Protein AF-A0A6B0Z8C6-F1 (afdb_monomer_lite)

pLDDT: mean 84.09, std 14.49, range [31.08, 96.94]

Foldseek 3Di:
DDDPPDPPPVVVVVVVVVVVVVVVVVVVVVVVVVVVVVVVCCVVCVVVVVVVVVVVVLVVVVVLLVVLLVLLVLLLPFDCVDVVSVVVNLVSLVVSLVSQVVDPVSCVLCVPLSVLSVCSNPPPPDDDPVSSVVSSVVSVVSSVVVVVVSVVVVVPPDD

Radius of gyration: 31.99 Å; chains: 1; bounding box: 67×84×68 Å

Sequence (159 aa):
MNGENGDLSGENADFFEVILDSLSGLADVFTIVASGIAIYIFLTKRRAITSVFRLLLKYGYQITLSELRSKLDRIADLRVADETQKEQIINIMSEVLGQIRGNPRLRSWFEEELQSVERFVSEKQSHSEPEKR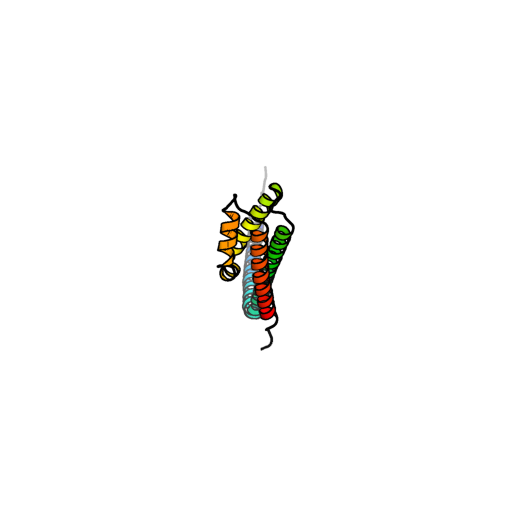TIVAQLREKLRQLEMESIDSSSGEEQ

Secondary structure (DSSP, 8-state):
--------HHHHHHHHHHHHHHHHHHHHHHHHHHHHHHHHHHHHHHHHHHHHHHHHHHHHHHHHHHHHHHHHHHHHHS-TTSHHHHHHHHHHHHHHHHHHHH-HHHHTTSHHHHHHHHHHHH-TT---HHHHHHHHHHHHHHHHHHHHHHHHHHH----

Structure (mmCIF, N/CA/C/O backbone):
data_AF-A0A6B0Z8C6-F1
#
_entry.id   AF-A0A6B0Z8C6-F1
#
loop_
_atom_site.group_PDB
_atom_site.id
_atom_site.type_symbol
_atom_site.label_atom_id
_atom_site.label_alt_id
_atom_site.label_comp_id
_atom_site.label_asym_id
_atom_site.label_entity_id
_atom_site.label_seq_id
_atom_site.pdbx_PDB_ins_code
_atom_site.Cartn_x
_atom_site.Cartn_y
_atom_site.Cartn_z
_atom_site.occupancy
_atom_site.B_iso_or_equiv
_atom_site.auth_seq_id
_atom_site.auth_comp_id
_atom_site.auth_asym_id
_atom_site.auth_atom_id
_atom_site.pdbx_PDB_model_num
ATOM 1 N N . MET A 1 1 ? 46.499 62.178 -39.100 1.00 40.94 1 MET A N 1
ATOM 2 C CA . MET A 1 1 ? 46.034 61.060 -38.251 1.00 40.94 1 MET A CA 1
ATOM 3 C C . MET A 1 1 ? 45.321 60.105 -39.197 1.00 40.94 1 MET A C 1
ATOM 5 O O . MET A 1 1 ? 44.158 60.326 -39.480 1.00 40.94 1 MET A O 1
ATOM 9 N N . ASN A 1 2 ? 46.036 59.337 -40.021 1.00 41.47 2 ASN A N 1
ATOM 10 C CA . ASN A 1 2 ? 46.723 58.073 -39.707 1.00 41.47 2 ASN A CA 1
ATOM 11 C C . ASN A 1 2 ? 45.922 57.180 -38.762 1.00 41.47 2 ASN A C 1
ATOM 13 O O . ASN A 1 2 ? 45.816 57.478 -37.576 1.00 41.47 2 ASN A O 1
ATOM 17 N N . GLY A 1 3 ? 45.397 56.103 -39.336 1.00 43.25 3 GLY A N 1
ATOM 18 C CA . GLY A 1 3 ? 44.669 55.034 -38.677 1.00 43.25 3 GLY A CA 1
ATOM 19 C C . GLY A 1 3 ? 44.226 54.024 -39.729 1.00 43.25 3 GLY A C 1
ATOM 20 O O . GLY A 1 3 ? 43.040 53.930 -40.023 1.00 43.25 3 GLY A O 1
ATOM 21 N N . GLU A 1 4 ? 45.194 53.341 -40.349 1.00 55.38 4 GLU A N 1
ATOM 22 C CA . GLU A 1 4 ? 44.963 52.016 -40.929 1.00 55.38 4 GLU A CA 1
ATOM 23 C C . GLU A 1 4 ? 44.331 51.146 -39.838 1.00 55.38 4 GLU A C 1
ATOM 25 O O . GLU A 1 4 ? 45.007 50.757 -38.890 1.00 55.38 4 GLU A O 1
ATOM 30 N N . ASN A 1 5 ? 43.038 50.864 -39.948 1.00 50.03 5 ASN A N 1
ATOM 31 C CA . ASN A 1 5 ? 42.429 49.756 -39.228 1.00 50.03 5 ASN A CA 1
ATOM 32 C C . ASN A 1 5 ? 42.182 48.679 -40.272 1.00 50.03 5 ASN A C 1
ATOM 34 O O . ASN A 1 5 ? 41.162 48.680 -40.958 1.00 50.03 5 ASN A O 1
ATOM 38 N N . GLY A 1 6 ? 43.212 47.851 -40.446 1.00 51.94 6 GLY A N 1
ATOM 39 C CA . GLY A 1 6 ? 43.201 46.702 -41.330 1.00 51.94 6 GLY A CA 1
ATOM 40 C C . GLY A 1 6 ? 42.016 45.793 -41.031 1.00 51.94 6 GLY A C 1
ATOM 41 O O . GLY A 1 6 ? 41.685 45.516 -39.876 1.00 51.94 6 GLY A O 1
ATOM 42 N N . ASP A 1 7 ? 41.394 45.356 -42.114 1.00 55.38 7 ASP A N 1
ATOM 43 C CA . ASP A 1 7 ? 40.335 44.366 -42.178 1.00 55.38 7 ASP A CA 1
ATOM 44 C C . ASP A 1 7 ? 40.868 42.990 -41.740 1.00 55.38 7 ASP A C 1
ATOM 46 O O . ASP A 1 7 ? 41.227 42.145 -42.549 1.00 55.38 7 ASP A O 1
ATOM 50 N N . LEU A 1 8 ? 41.008 42.800 -40.426 1.00 55.44 8 LEU A N 1
ATOM 51 C CA . LEU A 1 8 ? 41.354 41.518 -39.795 1.00 55.44 8 LEU A CA 1
ATOM 52 C C . LEU A 1 8 ? 40.115 40.832 -39.190 1.00 55.44 8 LEU A C 1
ATOM 54 O O . LEU A 1 8 ? 40.233 39.810 -38.514 1.00 55.44 8 LEU A O 1
ATOM 58 N N . SER A 1 9 ? 38.920 41.402 -39.392 1.00 58.34 9 SER A N 1
ATOM 59 C CA . SER A 1 9 ? 37.669 40.849 -38.862 1.00 58.34 9 SER A CA 1
ATOM 60 C C . SER A 1 9 ? 37.054 39.793 -39.784 1.00 58.34 9 SER A C 1
ATOM 62 O O . SER A 1 9 ? 36.385 38.900 -39.270 1.00 58.34 9 SER A O 1
ATOM 64 N N . GLY A 1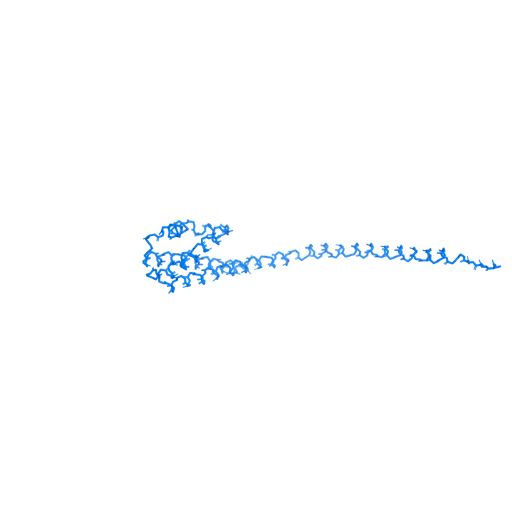 10 ? 37.277 39.871 -41.103 1.00 58.41 10 GLY A N 1
ATOM 65 C CA . GLY A 1 10 ? 36.754 38.901 -42.076 1.00 58.41 10 GLY A CA 1
ATOM 66 C C . GLY A 1 10 ? 37.441 37.533 -42.010 1.00 58.41 10 GLY A C 1
ATOM 67 O O . GLY A 1 10 ? 36.774 36.515 -41.892 1.00 58.41 10 GLY A O 1
ATOM 68 N N . GLU A 1 11 ? 38.777 37.502 -41.964 1.00 61.16 11 GLU A N 1
ATOM 69 C CA . GLU A 1 11 ? 39.554 36.247 -41.987 1.00 61.16 11 GLU A CA 1
ATOM 70 C C . GLU A 1 11 ? 39.317 35.369 -40.743 1.00 61.16 11 GLU A C 1
ATOM 72 O O . GLU A 1 11 ? 39.245 34.143 -40.830 1.00 61.16 11 GLU A O 1
ATOM 77 N N . ASN A 1 12 ? 39.133 35.993 -39.574 1.00 62.56 12 ASN A N 1
ATOM 78 C CA . ASN A 1 12 ? 38.796 35.268 -38.350 1.00 62.56 12 ASN A CA 1
ATOM 79 C C . ASN A 1 12 ? 37.357 34.733 -38.389 1.00 62.56 12 ASN A C 1
ATOM 81 O O . ASN A 1 12 ? 37.125 33.617 -37.932 1.00 62.56 12 ASN A O 1
ATOM 85 N N . ALA A 1 13 ? 36.402 35.498 -38.933 1.00 67.06 13 ALA A N 1
ATOM 86 C CA . ALA A 1 13 ? 35.003 35.081 -39.038 1.00 67.06 13 ALA A CA 1
ATOM 87 C C . ALA A 1 13 ? 34.844 33.851 -39.945 1.00 67.06 13 ALA A C 1
ATOM 89 O O . ALA A 1 13 ? 34.212 32.880 -39.532 1.00 67.06 13 ALA A O 1
ATOM 90 N N . ASP A 1 14 ? 35.516 33.840 -41.097 1.00 72.75 14 ASP A N 1
ATOM 91 C CA . ASP A 1 14 ? 35.510 32.705 -42.026 1.00 72.75 14 ASP A CA 1
ATOM 92 C C . ASP A 1 14 ? 36.132 31.445 -41.390 1.00 72.75 14 ASP A C 1
ATOM 94 O O . ASP A 1 14 ? 35.624 30.333 -41.541 1.00 7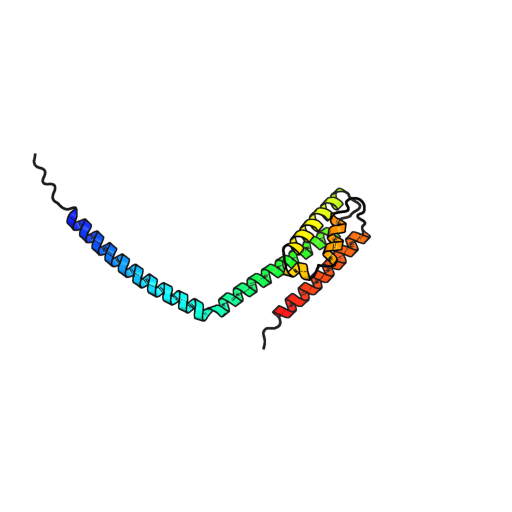2.75 14 ASP A O 1
ATOM 98 N N . PHE A 1 15 ? 37.210 31.598 -40.610 1.00 73.88 15 PHE A N 1
ATOM 99 C CA . PHE A 1 15 ? 37.819 30.487 -39.870 1.00 73.88 15 PHE A CA 1
ATOM 100 C C . PHE A 1 15 ? 36.892 29.927 -38.777 1.00 73.88 15 PHE A C 1
ATOM 102 O O . PHE A 1 15 ? 36.807 28.707 -38.601 1.00 73.88 15 PHE A O 1
ATOM 109 N N . PHE A 1 16 ? 36.171 30.794 -38.056 1.00 75.19 16 PHE A N 1
ATOM 110 C CA . PHE A 1 16 ? 35.169 30.366 -37.079 1.00 75.19 16 PHE A CA 1
ATOM 111 C C . PHE A 1 16 ? 33.992 29.642 -37.746 1.00 75.19 16 PHE A C 1
ATOM 113 O O . PHE A 1 16 ? 33.555 28.623 -37.213 1.00 75.19 16 PHE A O 1
ATOM 120 N N . GLU A 1 17 ? 33.517 30.098 -38.908 1.00 77.31 17 GLU A N 1
ATOM 121 C CA . GLU A 1 17 ? 32.455 29.418 -39.663 1.00 77.31 17 GLU A CA 1
ATOM 122 C C . GLU A 1 17 ? 32.879 28.014 -40.114 1.00 77.31 17 GLU A C 1
ATOM 124 O O . GLU A 1 17 ? 32.163 27.048 -39.859 1.00 77.31 17 GLU A O 1
ATOM 129 N N . VAL A 1 18 ? 34.090 27.853 -40.660 1.00 76.38 18 VAL A N 1
ATOM 130 C CA . VAL A 1 18 ? 34.608 26.536 -41.081 1.00 76.38 18 VAL A CA 1
ATOM 131 C C . VAL A 1 18 ? 34.743 25.560 -39.904 1.00 76.38 18 VAL A C 1
ATOM 133 O O . VAL A 1 18 ? 34.470 24.361 -40.044 1.00 76.38 18 VAL A O 1
ATOM 136 N N . ILE A 1 19 ? 35.150 26.048 -38.726 1.00 79.38 19 ILE A N 1
ATOM 137 C CA . ILE A 1 19 ? 35.202 25.228 -37.507 1.00 79.38 19 ILE A CA 1
ATOM 138 C C . ILE A 1 19 ? 33.796 24.836 -37.056 1.00 79.38 19 ILE A C 1
ATOM 140 O O . ILE A 1 19 ? 33.584 23.672 -36.713 1.00 79.38 19 ILE A O 1
ATOM 144 N N . LEU A 1 20 ? 32.848 25.775 -37.047 1.00 81.56 20 LEU A N 1
ATOM 145 C CA . LEU A 1 20 ? 31.467 25.512 -36.643 1.00 81.56 20 LEU A CA 1
ATOM 146 C C . LEU A 1 20 ? 30.787 24.505 -37.578 1.00 81.56 20 LEU A C 1
ATOM 148 O O . LEU A 1 20 ? 30.127 23.592 -37.085 1.00 81.56 20 LEU A O 1
ATOM 152 N N . ASP A 1 21 ? 31.022 24.600 -38.885 1.00 80.12 21 ASP A N 1
ATOM 153 C CA . ASP A 1 21 ? 30.501 23.662 -39.885 1.00 80.12 21 ASP A CA 1
ATOM 154 C C . ASP A 1 21 ? 31.132 22.267 -39.770 1.00 80.12 21 ASP A C 1
ATOM 156 O O . ASP A 1 21 ? 30.461 21.241 -39.893 1.00 80.12 21 ASP A O 1
ATOM 160 N N . SER A 1 22 ? 32.427 22.198 -39.460 1.00 77.25 22 SER A N 1
ATOM 161 C CA . SER A 1 22 ? 33.096 20.918 -39.198 1.00 77.25 22 SER A CA 1
ATOM 162 C C . SER A 1 22 ? 32.589 20.271 -37.904 1.00 77.25 22 SER A C 1
ATOM 164 O O . SER A 1 22 ? 32.434 19.049 -37.822 1.00 77.25 22 SER A O 1
ATOM 166 N N . LEU A 1 23 ? 32.319 21.087 -36.881 1.00 81.75 23 LEU A N 1
ATOM 167 C CA . LEU A 1 23 ? 31.822 20.636 -35.585 1.00 81.75 23 LEU A CA 1
ATOM 168 C C . LEU A 1 23 ? 30.359 20.184 -35.666 1.00 81.75 23 LEU A C 1
ATOM 170 O O . LEU A 1 23 ? 30.007 19.178 -35.050 1.00 81.75 23 LEU A O 1
ATOM 174 N N . SER A 1 24 ? 29.527 20.882 -36.442 1.00 81.88 24 SER A N 1
ATOM 175 C CA . SER A 1 24 ? 28.132 20.502 -36.684 1.00 81.88 24 SER A CA 1
ATOM 176 C C . SER A 1 24 ? 28.048 19.188 -37.465 1.00 81.88 24 SER A C 1
ATOM 178 O O . SER A 1 24 ? 27.361 18.267 -37.026 1.00 81.88 24 SER A O 1
ATOM 180 N N . GLY A 1 25 ? 28.854 19.025 -38.521 1.00 79.88 25 GLY A N 1
ATOM 181 C CA . GLY A 1 25 ? 28.939 17.769 -39.270 1.00 79.88 25 GLY A CA 1
ATOM 182 C C . GLY A 1 25 ? 29.386 16.580 -38.410 1.00 79.88 25 GLY A C 1
ATOM 183 O O . GLY A 1 25 ? 28.844 15.479 -38.526 1.00 79.88 25 GLY A O 1
ATOM 184 N N . LEU A 1 26 ? 30.334 16.791 -37.490 1.00 85.81 26 LEU A N 1
ATOM 185 C CA . LEU A 1 26 ? 30.727 15.769 -36.515 1.00 85.81 26 LEU A CA 1
ATOM 186 C C . LEU A 1 26 ? 29.604 15.463 -35.520 1.00 85.81 26 LEU A C 1
ATOM 188 O O . LEU A 1 26 ? 29.347 14.289 -35.240 1.00 85.81 26 LEU A O 1
ATOM 192 N N . ALA A 1 27 ? 28.928 16.487 -34.997 1.00 85.94 27 ALA A N 1
ATOM 193 C CA . ALA A 1 27 ? 27.813 16.318 -34.072 1.00 85.94 27 ALA A CA 1
ATOM 194 C C . ALA A 1 27 ? 26.673 15.499 -34.700 1.00 85.94 27 ALA A C 1
ATOM 196 O O . ALA A 1 27 ? 26.128 14.612 -34.038 1.00 85.94 27 ALA A O 1
ATOM 197 N N . ASP A 1 28 ? 26.370 15.711 -35.981 1.00 88.06 28 ASP A N 1
ATOM 198 C CA . ASP A 1 28 ? 25.351 14.948 -36.704 1.00 88.06 28 ASP A CA 1
ATOM 199 C C . ASP A 1 28 ? 25.740 13.471 -36.863 1.00 88.06 28 ASP A C 1
ATOM 201 O O . ASP A 1 28 ? 24.931 12.577 -36.595 1.00 88.06 28 ASP A O 1
ATOM 205 N N . VAL A 1 29 ? 27.002 13.180 -37.199 1.00 89.25 29 VAL A N 1
ATOM 206 C CA . VAL A 1 29 ? 27.509 11.797 -37.279 1.00 89.25 29 VAL A CA 1
ATOM 207 C C . VAL A 1 29 ? 27.434 11.105 -35.918 1.00 89.25 29 VAL A C 1
ATOM 209 O O . VAL A 1 29 ? 26.934 9.981 -35.821 1.00 89.25 29 VAL A O 1
ATOM 212 N N . PHE A 1 30 ? 27.873 11.773 -34.848 1.00 91.44 30 PHE A N 1
ATOM 213 C CA . PHE A 1 30 ? 27.743 11.244 -33.490 1.00 91.44 30 PHE A CA 1
ATOM 214 C C . PHE A 1 30 ? 26.282 11.028 -33.099 1.00 91.44 30 PHE A C 1
ATOM 216 O O . PHE A 1 30 ? 25.969 10.006 -32.490 1.00 91.44 30 PHE A O 1
ATOM 223 N N . THR A 1 31 ? 25.378 11.926 -33.488 1.00 91.19 31 THR A N 1
ATOM 224 C CA . THR A 1 31 ? 23.939 11.791 -33.231 1.00 91.19 31 THR A CA 1
ATOM 225 C C . THR A 1 31 ? 23.362 10.559 -33.922 1.00 91.19 31 THR A C 1
ATOM 227 O O . THR A 1 31 ? 22.617 9.797 -33.299 1.00 91.19 31 THR A O 1
ATOM 230 N N . ILE A 1 32 ? 23.743 10.302 -35.175 1.00 91.69 32 ILE A N 1
ATOM 231 C CA . ILE A 1 32 ? 23.322 9.111 -35.925 1.00 91.69 32 ILE A CA 1
ATOM 232 C C . ILE A 1 32 ? 23.851 7.838 -35.254 1.00 91.69 32 ILE A C 1
ATOM 234 O O . ILE A 1 32 ? 23.089 6.896 -35.026 1.00 91.69 32 ILE A O 1
ATOM 238 N N . VAL A 1 33 ? 25.136 7.811 -34.886 1.00 92.44 33 VAL A N 1
ATOM 239 C CA . VAL A 1 33 ? 25.761 6.655 -34.222 1.00 92.44 33 VAL A CA 1
ATOM 240 C C . VAL A 1 33 ? 25.132 6.403 -32.851 1.00 92.44 33 VAL A C 1
ATOM 242 O O . VAL A 1 33 ? 24.764 5.269 -32.546 1.00 92.44 33 VAL A O 1
ATOM 245 N N . ALA A 1 34 ? 24.946 7.446 -32.042 1.00 92.50 34 ALA A N 1
ATOM 246 C CA . ALA A 1 34 ? 24.308 7.354 -30.733 1.00 92.50 34 ALA A CA 1
ATOM 247 C C . ALA A 1 34 ? 22.860 6.862 -30.847 1.00 92.50 34 ALA A C 1
ATOM 249 O O . ALA A 1 34 ? 22.452 5.975 -30.096 1.00 92.50 34 ALA A O 1
ATOM 250 N N . SER A 1 35 ? 22.105 7.366 -31.826 1.00 91.12 35 SER A N 1
ATOM 251 C CA . SER A 1 35 ? 20.744 6.903 -32.117 1.00 91.12 35 SER A CA 1
ATOM 252 C C . SER A 1 35 ? 20.731 5.429 -32.533 1.00 91.12 35 SER A C 1
ATOM 254 O O . SER A 1 35 ? 19.909 4.655 -32.042 1.00 91.12 35 SER A O 1
ATOM 256 N N . GLY A 1 36 ? 21.683 5.003 -33.368 1.00 93.12 36 GLY A N 1
ATOM 257 C CA . GLY A 1 36 ? 21.858 3.603 -33.758 1.00 93.12 36 GLY A CA 1
ATOM 258 C C . GLY A 1 36 ? 22.167 2.688 -32.570 1.00 93.12 36 GLY A C 1
ATOM 259 O O . GLY A 1 36 ? 21.535 1.642 -32.415 1.00 93.12 36 GLY A O 1
ATOM 260 N N . ILE A 1 37 ? 23.076 3.106 -31.682 1.00 90.81 37 ILE A N 1
ATOM 261 C CA . ILE A 1 37 ? 23.394 2.389 -30.437 1.00 90.81 37 ILE A CA 1
ATOM 262 C C . ILE A 1 37 ? 22.161 2.313 -29.527 1.00 90.81 37 ILE A C 1
ATOM 264 O O . ILE A 1 37 ? 21.870 1.247 -28.984 1.00 90.81 37 ILE A O 1
ATOM 268 N N . ALA A 1 38 ? 21.405 3.402 -29.382 1.00 89.62 38 ALA A N 1
ATOM 269 C CA . ALA A 1 38 ? 20.198 3.435 -28.561 1.00 89.62 38 ALA A CA 1
ATOM 270 C C . ALA A 1 38 ? 19.126 2.464 -29.079 1.00 89.62 38 ALA A C 1
ATOM 272 O O . ALA A 1 38 ? 18.588 1.672 -28.302 1.00 89.62 38 ALA A O 1
ATOM 273 N N . ILE A 1 39 ? 18.865 2.458 -30.391 1.00 90.00 39 ILE A N 1
ATOM 274 C CA . ILE A 1 39 ? 17.937 1.514 -31.032 1.00 90.00 39 ILE A CA 1
ATOM 275 C C . ILE A 1 39 ? 18.424 0.073 -30.837 1.00 90.00 39 IL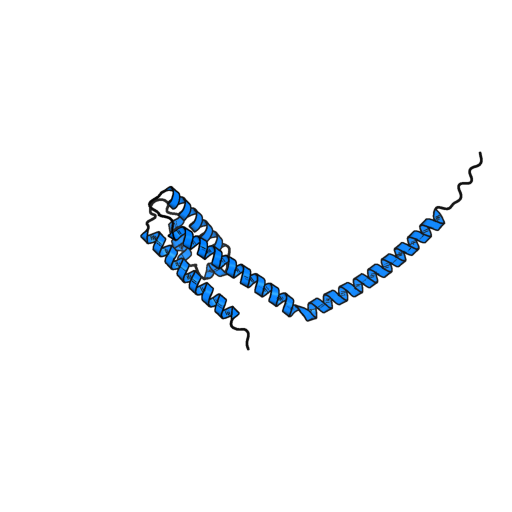E A C 1
ATOM 277 O O . ILE A 1 39 ? 17.638 -0.804 -30.472 1.00 90.00 39 ILE A O 1
ATOM 281 N N . TYR A 1 40 ? 19.723 -0.175 -31.022 1.00 90.56 40 TYR A N 1
ATOM 282 C CA . TYR A 1 40 ? 20.317 -1.494 -30.825 1.00 90.56 40 TYR A CA 1
ATOM 283 C C . TYR A 1 40 ? 20.148 -1.989 -29.382 1.00 90.56 40 TYR A C 1
ATOM 285 O O . TYR A 1 40 ? 19.680 -3.109 -29.161 1.00 90.56 40 TYR A O 1
ATOM 293 N N . ILE A 1 41 ? 20.459 -1.159 -28.383 1.00 88.50 41 ILE A N 1
ATOM 294 C CA . ILE A 1 41 ? 20.264 -1.498 -26.967 1.00 88.50 41 ILE A CA 1
ATOM 295 C C . ILE A 1 41 ? 18.785 -1.737 -26.680 1.00 88.50 41 ILE A C 1
ATOM 297 O O . ILE A 1 41 ? 18.450 -2.736 -26.045 1.00 88.50 41 ILE A O 1
ATOM 301 N N . PHE A 1 42 ? 17.895 -0.877 -27.175 1.00 85.75 42 PHE A N 1
ATOM 302 C CA . PHE A 1 42 ? 16.461 -1.023 -26.967 1.00 85.75 42 PHE A CA 1
ATOM 303 C C . PHE A 1 42 ? 15.954 -2.368 -27.498 1.00 85.75 42 PHE A C 1
ATOM 305 O O . PHE A 1 42 ? 15.312 -3.115 -26.764 1.00 85.75 42 PHE A O 1
ATOM 312 N N . LEU A 1 43 ? 16.310 -2.747 -28.727 1.00 85.19 43 LEU A N 1
ATOM 313 C CA . LEU A 1 43 ? 15.878 -4.017 -29.315 1.00 85.19 43 LEU A CA 1
ATOM 314 C C . LEU A 1 43 ? 16.484 -5.233 -28.602 1.00 85.19 43 LEU A C 1
ATOM 316 O O . LEU A 1 43 ? 15.772 -6.203 -28.328 1.00 85.19 43 LEU A O 1
ATOM 320 N N . THR A 1 44 ? 17.772 -5.175 -28.260 1.00 88.50 44 THR A N 1
ATOM 321 C CA . THR A 1 44 ? 18.513 -6.327 -27.718 1.00 88.50 44 THR A CA 1
ATOM 322 C C . THR A 1 44 ? 18.276 -6.521 -26.218 1.00 88.50 44 THR A C 1
ATOM 324 O O . THR A 1 44 ? 18.245 -7.648 -25.724 1.00 88.50 44 THR A O 1
ATOM 327 N N . LYS A 1 45 ? 18.080 -5.430 -25.467 1.00 87.56 45 LYS A N 1
ATOM 328 C CA . LYS A 1 45 ? 17.922 -5.428 -24.004 1.00 87.56 45 LYS A CA 1
ATOM 329 C C . LYS A 1 45 ? 16.497 -5.128 -23.537 1.00 87.56 45 LYS A C 1
ATOM 331 O O . LYS A 1 45 ? 16.282 -5.101 -22.327 1.00 87.56 45 LYS A O 1
ATOM 336 N N . ARG A 1 46 ? 15.503 -5.013 -24.435 1.00 84.75 46 ARG A N 1
ATOM 337 C CA . ARG A 1 46 ? 14.078 -4.833 -24.064 1.00 84.75 46 ARG A CA 1
ATOM 338 C C . ARG A 1 46 ? 13.622 -5.770 -22.948 1.00 84.75 46 ARG A C 1
ATOM 340 O O . ARG A 1 46 ? 12.958 -5.334 -22.021 1.00 84.75 46 ARG A O 1
ATOM 347 N N . ARG A 1 47 ? 14.029 -7.045 -22.997 1.00 85.56 47 ARG A N 1
ATOM 348 C CA . ARG A 1 47 ? 13.660 -8.053 -21.989 1.00 85.56 47 ARG A CA 1
ATOM 349 C C . ARG A 1 47 ? 14.224 -7.715 -20.609 1.00 85.56 47 ARG A C 1
ATOM 351 O O . ARG A 1 47 ? 13.499 -7.813 -19.628 1.00 85.56 47 ARG A O 1
ATOM 358 N N . ALA A 1 48 ? 15.482 -7.279 -20.546 1.00 85.75 48 ALA A N 1
ATOM 359 C CA . ALA A 1 48 ? 16.123 -6.870 -19.300 1.00 85.75 48 ALA A CA 1
ATOM 360 C C . ALA A 1 48 ? 15.463 -5.607 -18.729 1.00 85.75 48 ALA A C 1
ATOM 362 O O . ALA A 1 48 ? 15.142 -5.567 -17.547 1.00 85.75 48 ALA A O 1
ATOM 363 N N . ILE A 1 49 ? 15.174 -4.618 -19.579 1.00 83.94 49 ILE A N 1
ATOM 364 C CA . ILE A 1 49 ? 14.480 -3.387 -19.177 1.00 83.94 49 ILE A CA 1
ATOM 365 C C . ILE A 1 49 ? 13.091 -3.720 -18.616 1.00 83.94 49 ILE A C 1
ATOM 367 O O . ILE A 1 49 ? 12.757 -3.323 -17.502 1.00 83.94 49 ILE A O 1
ATOM 371 N N . THR A 1 50 ? 12.293 -4.508 -19.342 1.00 86.38 50 THR A N 1
ATOM 372 C CA . THR A 1 50 ? 10.969 -4.941 -18.877 1.00 86.38 50 THR A CA 1
ATOM 373 C C . THR A 1 50 ? 11.049 -5.759 -17.585 1.00 86.38 50 THR A C 1
ATOM 375 O O . THR A 1 50 ? 10.198 -5.585 -16.718 1.00 86.38 50 THR A O 1
ATOM 378 N N . SER A 1 51 ? 12.058 -6.618 -17.427 1.00 87.25 51 SER A N 1
ATOM 379 C CA . SER A 1 51 ? 12.279 -7.394 -16.200 1.00 87.25 51 SER A CA 1
ATOM 380 C C . SER A 1 51 ? 12.551 -6.488 -14.995 1.00 87.25 51 SER A C 1
ATOM 382 O O . SER A 1 51 ? 11.879 -6.620 -13.975 1.00 87.25 51 SER A O 1
ATOM 384 N N . VAL A 1 52 ? 13.434 -5.493 -15.133 1.00 86.81 52 VAL A N 1
ATOM 385 C CA . VAL A 1 52 ? 13.707 -4.517 -14.066 1.00 86.81 52 VAL A CA 1
ATOM 386 C C . VAL A 1 52 ? 12.446 -3.739 -13.698 1.00 86.81 52 VAL A C 1
ATOM 388 O O . VAL A 1 52 ? 12.129 -3.627 -12.518 1.00 86.81 52 VAL A O 1
ATOM 391 N N . PHE A 1 53 ? 11.673 -3.257 -14.677 1.00 86.94 53 PHE A N 1
ATOM 392 C CA . PHE A 1 53 ? 10.405 -2.578 -14.388 1.00 86.94 53 PHE A CA 1
ATOM 393 C C . PHE A 1 53 ? 9.405 -3.485 -13.664 1.00 86.94 53 PHE A C 1
ATOM 395 O O . PHE A 1 53 ? 8.770 -3.044 -12.710 1.00 86.94 53 PHE A O 1
ATOM 402 N N . ARG A 1 54 ? 9.278 -4.757 -14.066 1.00 86.94 54 ARG A N 1
ATOM 403 C CA . ARG A 1 54 ? 8.432 -5.730 -13.354 1.00 86.94 54 ARG A CA 1
ATOM 404 C C . ARG A 1 54 ? 8.895 -5.928 -11.916 1.00 86.94 54 ARG A C 1
ATOM 406 O O . ARG A 1 54 ? 8.059 -5.941 -11.018 1.00 86.94 54 ARG A O 1
ATOM 413 N N . LEU A 1 55 ? 10.203 -6.040 -11.696 1.00 86.25 55 LEU A N 1
ATOM 414 C CA . LEU A 1 55 ? 10.787 -6.186 -10.367 1.00 86.25 55 LEU A CA 1
ATOM 415 C C . LEU A 1 55 ? 10.520 -4.949 -9.506 1.00 86.25 55 LEU A C 1
ATOM 417 O O . LEU A 1 55 ? 10.093 -5.092 -8.366 1.00 86.25 55 LEU A O 1
ATOM 421 N N . LEU A 1 56 ? 10.677 -3.744 -10.061 1.00 87.75 56 LEU A N 1
ATOM 422 C CA . LEU A 1 56 ? 10.365 -2.490 -9.370 1.00 87.75 56 LEU A CA 1
ATOM 423 C C . LEU A 1 56 ? 8.882 -2.392 -9.000 1.00 87.75 56 LEU A C 1
ATOM 425 O O . LEU A 1 56 ? 8.559 -2.045 -7.867 1.00 87.75 56 LEU A O 1
ATOM 429 N N . LEU A 1 57 ? 7.979 -2.735 -9.921 1.00 86.75 57 LEU A N 1
ATOM 430 C CA . LEU A 1 57 ? 6.539 -2.746 -9.650 1.00 86.75 57 LEU A CA 1
ATOM 431 C C . LEU A 1 57 ? 6.175 -3.775 -8.575 1.00 86.75 57 LEU A C 1
ATOM 433 O O . LEU A 1 57 ? 5.376 -3.486 -7.686 1.00 86.75 57 LEU A O 1
ATOM 437 N N . LYS A 1 58 ? 6.776 -4.968 -8.631 1.00 86.31 58 LYS A N 1
ATOM 438 C CA . LYS A 1 58 ? 6.573 -6.022 -7.635 1.00 86.31 58 LYS A CA 1
ATOM 439 C C . LYS A 1 58 ? 7.086 -5.604 -6.259 1.00 86.31 58 LYS A C 1
ATOM 441 O O . LYS A 1 58 ? 6.379 -5.768 -5.270 1.00 86.31 58 LYS A O 1
ATOM 446 N N . TYR A 1 59 ? 8.280 -5.030 -6.206 1.00 88.06 59 TYR A N 1
ATOM 447 C CA . TYR A 1 59 ? 8.875 -4.539 -4.973 1.00 88.06 59 TYR A CA 1
ATOM 448 C C . TYR A 1 59 ? 8.068 -3.380 -4.376 1.00 88.06 59 TYR A C 1
ATOM 450 O O . TYR A 1 59 ? 7.774 -3.387 -3.184 1.00 88.06 59 TYR A O 1
ATOM 458 N N . GLY A 1 60 ? 7.619 -2.432 -5.205 1.00 88.44 60 GLY A N 1
ATOM 459 C CA . GLY A 1 60 ? 6.725 -1.357 -4.772 1.00 88.44 60 GLY A CA 1
ATOM 460 C C . GLY A 1 60 ? 5.426 -1.894 -4.170 1.00 88.44 60 GLY A C 1
ATOM 461 O O . GLY A 1 60 ? 5.008 -1.444 -3.107 1.00 88.44 60 GLY A O 1
ATOM 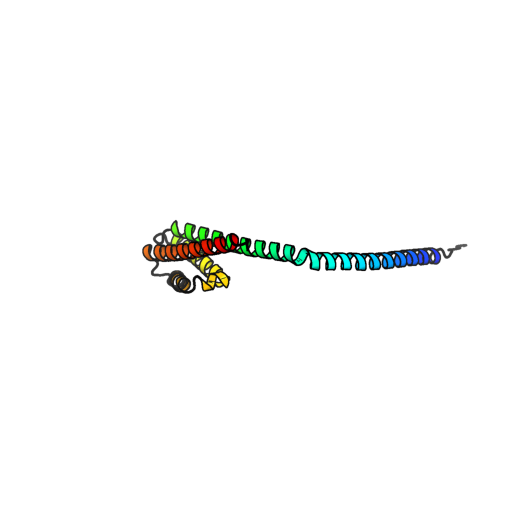462 N N . TYR A 1 61 ? 4.835 -2.920 -4.789 1.00 88.75 61 TYR A N 1
ATOM 463 C CA . TYR A 1 61 ? 3.660 -3.596 -4.239 1.00 88.75 61 TYR A CA 1
ATOM 464 C C . TYR A 1 61 ? 3.945 -4.260 -2.882 1.00 88.75 61 TYR A C 1
ATOM 466 O O . TYR A 1 61 ? 3.160 -4.111 -1.949 1.00 88.75 61 TYR A O 1
ATOM 474 N N . GLN A 1 62 ? 5.088 -4.936 -2.742 1.00 89.31 62 GLN A N 1
ATOM 475 C CA . GLN A 1 62 ? 5.501 -5.556 -1.481 1.00 89.31 62 GLN A CA 1
ATOM 476 C C . GLN A 1 62 ? 5.715 -4.522 -0.365 1.00 89.31 62 GLN A C 1
ATOM 478 O O . GLN A 1 62 ? 5.315 -4.763 0.773 1.00 89.31 62 GLN A O 1
ATOM 483 N N . ILE A 1 63 ? 6.284 -3.355 -0.685 1.00 91.12 63 ILE A N 1
ATOM 484 C CA . ILE A 1 63 ? 6.398 -2.239 0.265 1.00 91.12 63 ILE A CA 1
ATOM 485 C C . ILE A 1 63 ? 5.010 -1.804 0.737 1.00 91.12 63 ILE A C 1
ATOM 487 O O . ILE A 1 63 ? 4.800 -1.676 1.940 1.00 91.12 63 ILE A O 1
ATOM 491 N N . THR A 1 64 ? 4.053 -1.626 -0.179 1.00 92.00 64 THR A N 1
ATOM 492 C CA . THR A 1 64 ? 2.680 -1.249 0.188 1.00 92.00 64 THR A CA 1
ATOM 493 C C . THR A 1 64 ? 2.044 -2.272 1.131 1.00 92.00 64 THR A C 1
ATOM 495 O O . THR A 1 64 ? 1.443 -1.883 2.130 1.00 92.00 64 THR A O 1
ATOM 498 N N . LEU A 1 65 ? 2.199 -3.574 0.866 1.00 92.88 65 LEU A N 1
ATOM 499 C CA . LEU A 1 65 ? 1.686 -4.619 1.762 1.00 92.88 65 LEU A CA 1
ATOM 500 C C . LEU A 1 65 ? 2.339 -4.550 3.151 1.00 92.88 65 LEU A C 1
ATOM 502 O O . LEU A 1 65 ? 1.641 -4.587 4.164 1.00 92.88 65 LEU A O 1
ATOM 506 N N . SER A 1 66 ? 3.661 -4.373 3.205 1.00 93.31 66 SER A N 1
ATOM 507 C CA . SER A 1 66 ? 4.399 -4.233 4.466 1.00 93.31 66 SER A CA 1
ATOM 508 C C . SER A 1 66 ? 3.971 -2.996 5.262 1.00 93.31 66 SER A C 1
ATOM 510 O O . SER A 1 66 ? 3.900 -3.041 6.491 1.00 93.31 66 SER A O 1
ATOM 512 N N . GLU A 1 67 ? 3.694 -1.885 4.585 1.00 95.12 67 GLU A N 1
ATOM 513 C CA . GLU A 1 67 ? 3.221 -0.653 5.215 1.00 95.12 67 GLU A CA 1
ATOM 514 C C . GLU A 1 67 ? 1.815 -0.834 5.803 1.00 95.12 67 GLU A C 1
ATOM 516 O O . GLU A 1 67 ? 1.577 -0.486 6.963 1.00 95.12 67 GLU A O 1
ATOM 521 N N . LEU A 1 68 ? 0.901 -1.445 5.040 1.00 95.81 68 LEU A N 1
ATOM 522 C CA . LEU A 1 68 ? -0.442 -1.782 5.515 1.00 95.81 68 LEU A CA 1
ATOM 523 C C . LEU A 1 68 ? -0.382 -2.688 6.744 1.00 95.81 68 LEU A C 1
ATOM 525 O O . LEU A 1 68 ? -1.066 -2.426 7.733 1.00 95.81 68 LEU A O 1
ATOM 529 N N . ARG A 1 69 ? 0.486 -3.704 6.729 1.00 95.62 69 ARG A N 1
ATOM 530 C CA . ARG A 1 69 ? 0.722 -4.574 7.887 1.00 95.62 69 ARG A CA 1
ATOM 531 C C . ARG A 1 69 ? 1.118 -3.785 9.128 1.00 95.62 69 ARG A C 1
ATOM 533 O O . ARG A 1 69 ? 0.496 -3.938 10.174 1.00 95.62 69 ARG A O 1
ATOM 540 N N . SER A 1 70 ? 2.110 -2.907 8.995 1.00 96.75 70 SER A N 1
ATOM 541 C CA . SER A 1 70 ? 2.602 -2.087 10.103 1.00 96.75 70 SER A CA 1
ATOM 542 C C . SER A 1 70 ? 1.506 -1.185 10.683 1.00 96.75 70 SER A C 1
ATOM 544 O O . SER A 1 70 ? 1.391 -1.051 11.903 1.00 96.75 70 SER A O 1
ATOM 546 N N . LYS A 1 71 ? 0.644 -0.614 9.833 1.00 96.94 71 LYS A N 1
ATOM 547 C CA . LYS A 1 71 ? -0.515 0.180 10.269 1.00 96.94 71 LYS A CA 1
ATOM 548 C C . LYS A 1 71 ? -1.537 -0.652 11.037 1.00 96.94 71 LYS A C 1
ATOM 550 O O . LYS A 1 71 ? -2.011 -0.208 12.081 1.00 96.94 71 LYS A O 1
ATOM 555 N N . LEU A 1 72 ? -1.847 -1.859 10.565 1.00 96.50 72 LEU A N 1
ATOM 556 C CA . LEU A 1 72 ? -2.745 -2.783 11.266 1.00 96.50 72 LEU A CA 1
ATOM 557 C C . LEU A 1 72 ? -2.174 -3.225 12.616 1.00 96.50 72 LEU A C 1
ATOM 559 O O . LEU A 1 72 ? -2.918 -3.321 13.593 1.00 96.50 72 LEU A O 1
ATOM 563 N N . ASP A 1 73 ? -0.862 -3.445 12.687 1.00 95.56 73 ASP A N 1
ATOM 564 C CA . ASP A 1 73 ? -0.166 -3.753 13.936 1.00 95.56 73 ASP A CA 1
ATOM 565 C C . ASP A 1 73 ? -0.268 -2.597 14.927 1.00 95.56 73 ASP A C 1
ATOM 567 O O . ASP A 1 73 ? -0.693 -2.798 16.064 1.00 95.56 73 ASP A O 1
ATOM 571 N N . ARG A 1 74 ? -0.051 -1.368 14.458 1.00 96.50 74 ARG A N 1
ATOM 572 C CA . ARG A 1 74 ? -0.239 -0.169 15.274 1.00 96.50 74 ARG A CA 1
ATOM 573 C C . ARG A 1 74 ? -1.678 -0.010 15.771 1.00 96.50 74 ARG A C 1
ATOM 575 O O . ARG A 1 74 ? -1.877 0.352 16.924 1.00 96.50 74 ARG A O 1
ATOM 582 N N . ILE A 1 75 ? -2.687 -0.291 14.943 1.00 95.75 75 ILE A N 1
ATOM 583 C CA . ILE A 1 75 ? -4.096 -0.239 15.372 1.00 95.75 75 ILE A CA 1
ATOM 584 C C . ILE A 1 75 ? -4.389 -1.285 16.458 1.00 95.75 75 ILE A C 1
ATOM 586 O O . ILE A 1 75 ? -5.171 -1.022 17.374 1.00 95.75 75 ILE A O 1
ATOM 590 N N . ALA A 1 76 ? -3.780 -2.469 16.370 1.00 94.25 76 ALA A N 1
ATOM 591 C CA . ALA A 1 76 ? -3.983 -3.529 17.352 1.00 94.25 76 ALA A CA 1
ATOM 592 C C . ALA A 1 76 ? -3.498 -3.131 18.756 1.00 94.25 76 ALA A C 1
ATOM 594 O O . ALA A 1 76 ? -4.147 -3.501 19.739 1.00 94.25 76 ALA A O 1
ATOM 595 N N . ASP A 1 77 ? -2.415 -2.355 18.831 1.00 95.44 77 ASP A N 1
ATOM 596 C CA . ASP A 1 77 ? -1.807 -1.901 20.087 1.00 95.44 77 ASP A CA 1
ATOM 597 C C . ASP A 1 77 ? -2.586 -0.759 20.764 1.00 95.44 77 ASP A C 1
ATOM 599 O O . ASP A 1 77 ? -2.503 -0.578 21.982 1.00 95.44 77 ASP A O 1
ATOM 603 N N . LEU A 1 78 ? -3.378 -0.005 19.998 1.00 95.19 78 LEU A N 1
ATOM 604 C CA . LEU A 1 78 ? -4.207 1.094 20.498 1.00 95.19 78 LEU A CA 1
ATOM 605 C C . LEU A 1 78 ? -5.492 0.583 21.157 1.00 95.19 78 LEU A C 1
ATOM 607 O O . LEU A 1 78 ? -6.036 -0.451 20.770 1.00 95.19 78 LEU A O 1
ATOM 611 N N . ARG A 1 79 ? -6.029 1.326 22.129 1.00 93.69 79 ARG A N 1
ATOM 612 C CA . ARG A 1 79 ? -7.270 0.990 22.843 1.00 93.69 79 ARG A CA 1
ATOM 613 C C . ARG A 1 79 ? -8.415 1.920 22.470 1.00 93.69 79 ARG A C 1
ATOM 615 O O . ARG A 1 79 ? -8.289 3.131 22.576 1.00 93.69 79 ARG A O 1
ATOM 622 N N . VAL A 1 80 ? -9.575 1.345 22.154 1.00 91.44 80 VAL A N 1
ATOM 623 C CA . VAL A 1 80 ? -10.799 2.111 21.836 1.00 91.44 80 VAL A CA 1
ATOM 624 C C . VAL A 1 80 ? -11.343 2.876 23.050 1.00 91.44 80 VAL A C 1
ATOM 626 O O . VAL A 1 80 ? -12.017 3.886 22.892 1.00 91.44 80 VAL A O 1
ATOM 629 N N . ALA A 1 81 ? -11.047 2.407 24.267 1.00 90.19 81 ALA A N 1
ATOM 630 C CA . ALA A 1 81 ? -11.519 3.025 25.508 1.00 90.19 81 ALA A CA 1
ATOM 631 C C . ALA A 1 81 ? -10.837 4.367 25.845 1.00 90.19 81 ALA A C 1
ATOM 633 O O . ALA A 1 81 ? -11.349 5.108 26.679 1.00 90.19 81 ALA A O 1
ATOM 634 N N . ASP A 1 82 ? -9.682 4.664 25.242 1.00 92.00 82 ASP A N 1
ATOM 635 C CA . ASP A 1 82 ? -8.999 5.951 25.379 1.00 92.00 82 ASP A CA 1
ATOM 636 C C . ASP A 1 82 ? -9.377 6.825 24.180 1.00 92.00 82 ASP A C 1
ATOM 638 O O . ASP A 1 82 ? -9.055 6.479 23.046 1.00 92.00 82 ASP A O 1
ATOM 642 N N . GLU A 1 83 ? -10.054 7.952 24.416 1.00 89.06 83 GLU A N 1
ATOM 643 C CA . GLU A 1 83 ? -10.562 8.818 23.342 1.00 89.06 83 GLU A CA 1
ATOM 644 C C . GLU A 1 83 ? -9.437 9.349 22.432 1.00 89.06 83 GLU A C 1
ATOM 646 O O . GLU A 1 83 ? -9.624 9.461 21.222 1.00 89.06 83 GLU A O 1
ATOM 651 N N . THR A 1 84 ? -8.235 9.576 22.977 1.00 92.25 84 THR A N 1
ATOM 652 C CA . THR A 1 84 ? -7.070 10.018 22.188 1.00 92.25 84 THR A CA 1
ATOM 653 C C . THR A 1 84 ? -6.601 8.908 21.252 1.00 92.25 84 THR A C 1
ATOM 655 O O . THR A 1 84 ? -6.302 9.134 20.079 1.00 92.25 84 THR A O 1
ATOM 658 N N . GLN A 1 85 ? -6.539 7.677 21.760 1.00 94.38 85 GLN A N 1
ATOM 659 C CA . GLN A 1 85 ? -6.136 6.515 20.967 1.00 94.38 85 GLN A CA 1
ATOM 660 C C . GLN A 1 85 ? -7.224 6.106 19.977 1.00 94.38 85 GLN A C 1
ATOM 662 O O . GLN A 1 85 ? -6.913 5.675 18.872 1.00 94.38 85 GLN A O 1
ATOM 667 N N . LYS A 1 86 ? -8.494 6.280 20.332 1.00 92.38 86 LYS A N 1
ATOM 668 C CA . LYS A 1 86 ? -9.640 6.063 19.452 1.00 92.38 86 LYS A CA 1
ATOM 669 C C . LYS A 1 86 ? -9.576 6.966 18.224 1.00 92.38 86 LYS A C 1
ATOM 671 O O . LYS A 1 86 ? -9.738 6.471 17.113 1.00 92.38 86 LYS A O 1
ATOM 676 N N . GLU A 1 87 ? -9.257 8.248 18.391 1.00 92.50 87 GLU A N 1
ATOM 677 C CA . GLU A 1 87 ? -9.031 9.148 17.254 1.00 92.50 87 GLU A CA 1
ATOM 678 C C . GLU A 1 87 ? -7.858 8.676 16.379 1.00 92.50 87 GLU A C 1
ATOM 680 O O . GLU A 1 87 ? -7.966 8.633 15.153 1.00 92.50 87 GLU A O 1
ATOM 685 N N . GLN A 1 88 ? -6.758 8.230 16.995 1.00 94.56 88 GLN A N 1
ATOM 686 C CA . GLN A 1 88 ? -5.628 7.654 16.257 1.00 94.56 88 GLN A CA 1
ATOM 687 C C . GLN A 1 88 ? -6.023 6.398 15.471 1.00 94.56 88 GLN A C 1
ATOM 689 O O . GLN A 1 88 ? -5.617 6.256 14.319 1.00 94.56 88 GLN A O 1
ATOM 694 N N . ILE A 1 89 ? -6.834 5.510 16.054 1.00 94.88 89 ILE A N 1
ATOM 695 C CA . ILE A 1 89 ? -7.355 4.322 15.369 1.00 94.88 89 ILE A CA 1
ATOM 696 C C . ILE A 1 89 ? -8.147 4.742 14.129 1.00 94.88 89 ILE A C 1
ATOM 698 O O . ILE A 1 89 ? -7.894 4.210 13.050 1.00 94.88 89 ILE A O 1
ATOM 702 N N . ILE A 1 90 ? -9.074 5.697 14.265 1.00 94.06 90 ILE A N 1
ATOM 703 C CA . ILE A 1 90 ? -9.902 6.184 13.152 1.00 94.06 90 ILE A CA 1
ATOM 704 C C . ILE A 1 90 ? -9.016 6.763 12.046 1.00 94.06 90 ILE A C 1
ATOM 706 O O . ILE A 1 90 ? -9.201 6.429 10.878 1.00 94.06 90 ILE A O 1
ATOM 710 N N . ASN A 1 91 ? -8.020 7.575 12.403 1.00 95.19 91 ASN A N 1
ATOM 711 C CA . ASN A 1 91 ? -7.110 8.184 11.435 1.00 95.19 91 ASN A CA 1
ATOM 712 C C . ASN A 1 91 ? -6.310 7.130 10.657 1.00 95.19 91 ASN A C 1
ATOM 714 O O . ASN A 1 91 ? -6.275 7.179 9.428 1.00 95.19 91 ASN A O 1
ATOM 718 N N . ILE A 1 92 ? -5.728 6.146 11.351 1.00 96.25 92 ILE A N 1
ATOM 719 C CA . ILE A 1 92 ? -4.961 5.076 10.696 1.00 96.25 92 ILE A CA 1
ATOM 720 C C . ILE A 1 92 ? -5.887 4.200 9.838 1.00 96.25 92 ILE A C 1
ATOM 722 O O . ILE A 1 92 ? -5.537 3.866 8.710 1.00 96.25 92 ILE A O 1
ATOM 726 N N . MET A 1 93 ? -7.086 3.857 10.321 1.00 95.19 93 MET A N 1
ATOM 727 C CA . MET A 1 93 ? -8.074 3.088 9.550 1.00 95.19 93 MET A CA 1
ATOM 728 C C . MET A 1 93 ? -8.535 3.834 8.291 1.00 95.19 93 MET A C 1
ATOM 730 O O . MET A 1 93 ? -8.695 3.222 7.238 1.00 95.19 93 MET A O 1
ATOM 734 N N . SER A 1 94 ? -8.703 5.155 8.371 1.00 95.69 94 SER A N 1
ATOM 735 C CA . SER A 1 94 ? -9.073 6.000 7.232 1.00 95.69 94 SER A CA 1
ATOM 736 C C . SER A 1 94 ? -7.940 6.093 6.201 1.00 95.69 94 SER A C 1
ATOM 738 O O . SER A 1 94 ? -8.175 6.029 4.993 1.00 95.69 94 SER A O 1
ATOM 740 N N . GLU A 1 95 ? -6.689 6.148 6.661 1.00 96.19 95 GLU A N 1
ATOM 741 C CA . GLU A 1 95 ? -5.515 6.073 5.791 1.00 96.19 95 GLU A CA 1
ATOM 742 C C . GLU A 1 95 ? -5.415 4.709 5.089 1.00 96.19 95 GLU A C 1
ATOM 744 O O . GLU A 1 95 ? -5.238 4.656 3.872 1.00 96.19 95 GLU A O 1
ATOM 749 N N . VAL A 1 96 ? -5.592 3.608 5.829 1.00 96.00 96 VAL A N 1
ATOM 750 C CA . VAL A 1 96 ? -5.643 2.241 5.280 1.00 96.00 96 VAL A CA 1
ATOM 751 C C . VAL A 1 96 ? -6.749 2.124 4.227 1.00 96.00 96 VAL A C 1
ATOM 753 O O . VAL A 1 96 ? -6.501 1.635 3.124 1.00 96.00 96 VAL A O 1
ATOM 756 N N . LEU A 1 97 ? -7.947 2.636 4.521 1.00 95.06 97 LEU A N 1
ATOM 757 C CA . LEU A 1 97 ? -9.074 2.683 3.588 1.00 95.06 97 LEU A CA 1
ATOM 758 C C . LEU A 1 97 ? -8.707 3.441 2.302 1.00 95.06 97 LEU A C 1
ATOM 760 O O . LEU A 1 97 ? -8.975 2.956 1.201 1.00 95.06 97 LEU A O 1
ATOM 764 N N . GLY A 1 98 ? -8.060 4.602 2.431 1.00 94.75 98 GLY A N 1
ATOM 765 C CA . GLY A 1 98 ? -7.582 5.401 1.303 1.00 94.75 98 GLY A CA 1
ATOM 766 C C . GLY A 1 98 ? -6.540 4.671 0.452 1.00 94.75 98 GLY A C 1
ATOM 767 O O . GLY A 1 98 ? -6.659 4.643 -0.773 1.00 94.75 98 GLY A O 1
ATOM 768 N N . GLN A 1 99 ? -5.561 4.023 1.086 1.00 94.56 99 GLN A N 1
ATOM 769 C CA . GLN A 1 99 ? -4.514 3.265 0.394 1.00 94.56 99 GLN A CA 1
ATOM 770 C C . GLN A 1 99 ? -5.073 2.064 -0.372 1.00 94.56 99 GLN A C 1
ATOM 772 O O . GLN A 1 99 ? -4.724 1.861 -1.537 1.00 94.56 99 GLN A O 1
ATOM 777 N N . ILE A 1 100 ? -5.980 1.298 0.242 1.00 94.50 100 ILE A N 1
ATOM 778 C CA . ILE A 1 100 ? -6.612 0.149 -0.415 1.00 94.50 100 ILE A CA 1
ATOM 779 C C . ILE A 1 100 ? -7.486 0.618 -1.588 1.00 94.50 100 ILE A C 1
ATOM 781 O O . ILE A 1 100 ? -7.409 0.046 -2.673 1.00 94.50 100 ILE A O 1
ATOM 785 N N . ARG A 1 101 ? -8.277 1.688 -1.420 1.00 93.00 101 ARG A N 1
ATOM 786 C CA . ARG A 1 101 ? -9.123 2.244 -2.496 1.00 93.00 101 ARG A CA 1
ATOM 787 C C . ARG A 1 101 ? -8.315 2.817 -3.656 1.00 93.00 101 ARG A C 1
ATOM 789 O O . ARG A 1 101 ? -8.717 2.656 -4.808 1.00 93.00 101 ARG A O 1
ATOM 796 N N . GLY A 1 102 ? -7.202 3.482 -3.353 1.00 91.69 102 GLY A N 1
ATOM 797 C CA . GLY A 1 102 ? -6.315 4.098 -4.338 1.00 91.69 102 GLY A CA 1
ATOM 798 C C . GLY A 1 102 ? -5.513 3.093 -5.167 1.00 91.69 102 GLY A C 1
ATOM 799 O O . GLY A 1 102 ? -4.991 3.454 -6.218 1.00 91.69 102 GLY A O 1
ATOM 800 N N . ASN A 1 103 ? -5.435 1.832 -4.733 1.00 90.12 103 ASN A N 1
ATOM 801 C CA . ASN A 1 103 ? -4.724 0.775 -5.438 1.00 90.12 103 ASN A CA 1
ATOM 802 C C . ASN A 1 103 ? -5.720 -0.242 -6.031 1.00 90.12 103 ASN A C 1
ATOM 804 O O . ASN A 1 103 ? -6.256 -1.068 -5.291 1.00 90.12 103 ASN A O 1
ATOM 808 N N . PRO A 1 104 ? -5.939 -0.259 -7.363 1.00 88.44 104 PRO A N 1
ATOM 809 C CA . PRO A 1 104 ? -6.892 -1.171 -8.004 1.00 88.44 104 PRO A CA 1
ATOM 810 C C . PRO A 1 104 ? -6.629 -2.647 -7.702 1.00 88.44 104 PRO A C 1
ATOM 812 O O . PRO A 1 104 ? -7.568 -3.430 -7.590 1.00 88.44 104 PRO A O 1
ATOM 815 N N . ARG A 1 105 ? -5.350 -3.008 -7.543 1.00 86.56 105 ARG A N 1
ATOM 816 C CA . ARG A 1 105 ? -4.916 -4.365 -7.215 1.00 86.56 105 ARG A CA 1
ATOM 817 C C . ARG A 1 105 ? -5.297 -4.763 -5.795 1.00 86.56 105 ARG A C 1
ATOM 819 O O . ARG A 1 105 ? -5.616 -5.918 -5.585 1.00 86.56 105 ARG A O 1
ATOM 826 N N . LEU A 1 106 ? -5.265 -3.839 -4.836 1.00 90.38 106 LEU A N 1
ATOM 827 C CA . LEU A 1 106 ? -5.707 -4.116 -3.466 1.00 90.38 106 LEU A CA 1
ATOM 828 C C . LEU A 1 106 ? -7.228 -4.077 -3.368 1.00 90.38 106 LEU A C 1
ATOM 830 O O . LEU A 1 106 ? -7.830 -4.945 -2.749 1.00 90.38 106 LEU A O 1
ATOM 834 N N . ARG A 1 107 ? -7.869 -3.101 -4.013 1.00 91.44 107 ARG A N 1
ATOM 835 C CA . ARG A 1 107 ? -9.318 -2.912 -3.944 1.00 91.44 107 ARG A CA 1
ATOM 836 C C . ARG A 1 107 ? -10.109 -4.187 -4.246 1.00 91.44 107 ARG A C 1
ATOM 838 O O . ARG A 1 107 ? -11.060 -4.465 -3.527 1.00 91.44 107 ARG A O 1
ATOM 845 N N . SER A 1 108 ? -9.713 -4.961 -5.259 1.00 89.25 108 SER A N 1
ATOM 846 C CA . SER A 1 108 ? -10.404 -6.208 -5.623 1.00 89.25 108 SER A CA 1
ATOM 847 C C . SER A 1 108 ? -10.313 -7.303 -4.555 1.00 89.25 108 SER A C 1
ATOM 849 O O . SER A 1 108 ? -11.148 -8.196 -4.528 1.00 89.25 108 SER A O 1
ATOM 851 N N . TRP A 1 109 ? -9.300 -7.258 -3.688 1.00 89.69 109 TRP A N 1
ATOM 852 C CA . TRP A 1 109 ? -9.072 -8.264 -2.647 1.00 89.69 109 TRP A CA 1
ATOM 853 C C . TRP A 1 109 ? -9.787 -7.972 -1.332 1.00 89.69 109 TRP A C 1
ATOM 855 O O . TRP A 1 109 ? -10.021 -8.895 -0.555 1.00 89.69 109 TRP A O 1
ATOM 865 N N . PHE A 1 110 ? -10.114 -6.702 -1.095 1.00 92.75 110 PHE A N 1
ATOM 866 C CA . PHE A 1 110 ? -10.654 -6.204 0.171 1.00 92.75 110 PHE A CA 1
ATOM 867 C C . PHE A 1 110 ? -12.088 -5.669 0.041 1.00 92.75 110 PHE A C 1
ATOM 869 O O . PHE A 1 110 ? -12.565 -4.978 0.935 1.00 92.75 110 PHE A O 1
ATOM 876 N N . GLU A 1 111 ? -12.776 -5.903 -1.080 1.00 87.94 111 GLU A N 1
ATOM 877 C CA . GLU A 1 111 ? -14.065 -5.258 -1.377 1.00 87.94 111 GLU A CA 1
ATOM 878 C C . GLU A 1 111 ? -15.124 -5.477 -0.280 1.00 87.94 111 GLU A C 1
ATOM 880 O O . GLU A 1 111 ? -15.850 -4.543 0.072 1.00 87.94 111 GLU A O 1
ATOM 885 N N . GLU A 1 112 ? -15.153 -6.668 0.319 1.00 87.75 112 GLU A N 1
ATOM 886 C CA . GLU A 1 112 ? -16.052 -7.012 1.425 1.00 87.75 112 GLU A CA 1
ATOM 887 C C . GLU A 1 112 ? -15.627 -6.337 2.740 1.00 87.75 112 GLU A C 1
ATOM 889 O O . GLU A 1 112 ? -16.448 -5.747 3.450 1.00 87.75 112 GLU A O 1
ATOM 894 N N . GLU A 1 113 ? -14.333 -6.359 3.059 1.00 91.12 113 GLU A N 1
ATOM 895 C CA . GLU A 1 113 ? -13.784 -5.797 4.294 1.00 91.12 113 GLU A CA 1
ATOM 896 C C . GLU A 1 113 ? -13.840 -4.266 4.316 1.00 91.12 113 GLU A C 1
ATOM 898 O O . GLU A 1 113 ? -14.043 -3.671 5.378 1.00 91.12 113 GLU A O 1
ATOM 903 N N . LEU A 1 114 ? -13.713 -3.611 3.157 1.00 90.94 114 LEU A N 1
ATOM 904 C CA . LEU A 1 114 ? -13.746 -2.151 3.054 1.00 90.94 114 LEU A CA 1
ATOM 905 C C . LEU A 1 114 ? -15.064 -1.567 3.560 1.00 90.94 114 LEU A C 1
ATOM 907 O O . LEU A 1 114 ? -15.048 -0.481 4.135 1.00 90.94 114 LEU A O 1
ATOM 911 N N . GLN A 1 115 ? -16.185 -2.276 3.408 1.00 90.19 115 GLN A N 1
ATOM 912 C CA . GLN A 1 115 ? -17.472 -1.827 3.949 1.00 90.19 115 GLN A CA 1
ATOM 913 C C . GLN A 1 115 ? -17.490 -1.845 5.482 1.00 90.19 115 GLN A C 1
ATOM 915 O O . GLN A 1 115 ? -18.122 -1.000 6.115 1.00 90.19 115 GLN A O 1
ATOM 920 N N . SER A 1 116 ? -16.819 -2.816 6.103 1.00 89.56 116 SER A N 1
ATOM 921 C CA . SER A 1 116 ? -16.698 -2.900 7.563 1.00 89.56 116 SER A CA 1
ATOM 922 C C . SER A 1 116 ? -15.762 -1.819 8.100 1.00 89.56 116 SER A C 1
ATOM 924 O O . SER A 1 116 ? -16.089 -1.162 9.084 1.00 89.56 116 SER A O 1
ATOM 926 N N . VAL A 1 117 ? -14.647 -1.564 7.409 1.00 91.44 117 VAL A N 1
ATOM 927 C CA . VAL A 1 117 ? -13.731 -0.462 7.742 1.00 91.44 117 VAL A CA 1
ATOM 928 C C . VAL A 1 117 ? -14.420 0.893 7.580 1.00 91.44 117 VAL A C 1
ATOM 930 O O . VAL A 1 117 ? -14.295 1.751 8.445 1.00 91.44 117 VAL A O 1
ATOM 933 N N . GLU A 1 118 ? -15.177 1.099 6.503 1.00 91.50 118 GLU A N 1
ATOM 934 C CA . GLU A 1 118 ? -15.867 2.366 6.246 1.00 91.50 118 GLU A CA 1
ATOM 935 C C . GLU A 1 118 ? -16.953 2.662 7.280 1.00 91.50 118 GLU A C 1
ATOM 937 O O . GLU A 1 118 ? -17.043 3.795 7.756 1.00 91.50 118 GLU A O 1
ATOM 942 N N . ARG A 1 119 ? -17.732 1.648 7.679 1.00 90.12 119 ARG A N 1
ATOM 943 C CA . ARG A 1 119 ? -18.682 1.771 8.793 1.00 90.12 119 ARG A CA 1
ATOM 944 C C . ARG A 1 119 ? -17.962 2.141 10.084 1.00 90.12 119 ARG A C 1
ATOM 946 O O . ARG A 1 119 ? -18.318 3.135 10.714 1.00 90.12 119 ARG A O 1
ATOM 953 N N . PHE A 1 120 ? -16.879 1.431 10.397 1.00 89.81 120 PHE A N 1
ATOM 954 C CA . PHE A 1 120 ? -16.063 1.711 11.573 1.00 89.81 120 PHE A CA 1
ATOM 955 C C . PHE A 1 120 ? -15.445 3.115 11.554 1.00 89.81 120 PHE A C 1
ATOM 957 O O . PHE A 1 120 ? -15.319 3.733 12.595 1.00 89.81 120 PHE A O 1
ATOM 964 N N . VAL A 1 121 ? -15.062 3.667 10.405 1.00 90.50 121 VAL A N 1
ATOM 965 C CA . VAL A 1 121 ? -14.513 5.035 10.330 1.00 90.50 121 VAL A CA 1
ATOM 966 C C . VAL A 1 121 ? -15.620 6.099 10.398 1.00 90.50 121 VAL A C 1
ATOM 968 O O . VAL A 1 121 ? -15.398 7.192 10.921 1.00 90.50 121 VAL A O 1
ATOM 971 N N . SER A 1 122 ? -16.814 5.796 9.883 1.00 87.31 122 SER A N 1
ATOM 972 C CA . SER A 1 122 ? -17.920 6.758 9.768 1.00 87.31 122 SER A CA 1
ATOM 973 C C . SER A 1 122 ? -18.728 6.916 11.062 1.00 87.31 122 SER A C 1
ATOM 975 O O . SER A 1 122 ? -19.207 8.011 11.367 1.00 87.31 122 SER A O 1
ATOM 977 N N . GLU A 1 123 ? -18.877 5.850 11.852 1.00 82.19 123 GLU A N 1
ATOM 978 C CA . GLU A 1 123 ? -19.758 5.815 13.027 1.00 82.19 123 GLU A CA 1
ATOM 979 C C . GLU A 1 123 ? -19.041 6.194 14.335 1.00 82.19 123 GLU A C 1
ATOM 981 O O . GLU A 1 123 ? -18.775 5.357 15.191 1.00 82.19 123 GLU A O 1
ATOM 986 N N . LYS A 1 124 ? -18.785 7.491 14.548 1.00 66.81 124 LYS A N 1
ATOM 987 C CA . LYS A 1 124 ? -18.015 8.019 15.703 1.00 66.81 124 LYS A CA 1
ATOM 988 C C . LYS A 1 124 ? -18.513 7.620 17.110 1.00 66.81 124 LYS A C 1
ATOM 990 O O . LYS A 1 124 ? -17.796 7.832 18.093 1.00 66.81 124 LYS A O 1
ATOM 995 N N . GLN A 1 125 ? -19.741 7.111 17.238 1.00 64.50 125 GLN A N 1
ATOM 996 C CA . GLN A 1 125 ? -20.409 6.886 18.526 1.00 64.50 125 GLN A CA 1
ATOM 997 C C . GLN A 1 125 ? -20.415 5.430 19.023 1.00 64.50 125 GLN A C 1
ATOM 999 O O . GLN A 1 125 ? -20.718 5.229 20.197 1.00 64.50 125 GLN A O 1
ATOM 1004 N N . SER A 1 126 ? -20.043 4.425 18.218 1.00 65.56 126 SER A N 1
ATOM 1005 C CA . SER A 1 126 ? -20.152 3.011 18.631 1.00 65.56 126 SER A CA 1
ATOM 1006 C C . SER A 1 126 ? -18.929 2.151 18.327 1.00 65.56 126 SER A C 1
ATOM 1008 O O . SER A 1 126 ? -19.069 0.984 17.981 1.00 65.56 126 SER A O 1
ATOM 1010 N N . HIS A 1 127 ? -17.717 2.678 18.495 1.00 80.69 127 HIS A N 1
ATOM 1011 C CA . HIS A 1 127 ? -16.530 1.829 18.384 1.00 80.69 127 HIS A CA 1
ATOM 1012 C C . HIS A 1 127 ? -16.408 0.926 19.606 1.00 80.69 127 HIS A C 1
ATOM 1014 O O . HIS A 1 127 ? -16.359 1.396 20.746 1.00 80.69 127 HIS A O 1
ATOM 1020 N N . SER A 1 128 ? -16.298 -0.375 19.362 1.00 88.75 128 SER A N 1
ATOM 1021 C CA . SER A 1 128 ? -16.023 -1.359 20.403 1.00 88.75 128 SER A CA 1
ATOM 1022 C C . SER A 1 128 ? -14.684 -2.062 20.164 1.00 88.75 128 SER A C 1
ATOM 1024 O O . SER A 1 128 ? -14.239 -2.250 19.031 1.00 88.75 128 SER A O 1
ATOM 1026 N N . GLU A 1 129 ? -14.020 -2.476 21.246 1.00 92.56 129 GLU A N 1
ATOM 1027 C CA . GLU A 1 129 ? -12.809 -3.306 21.157 1.00 92.56 129 GLU A CA 1
ATOM 1028 C C . GLU A 1 129 ? -13.025 -4.608 20.363 1.00 92.56 129 GLU A C 1
ATOM 1030 O O . GLU A 1 129 ? -12.174 -4.930 19.530 1.00 92.56 129 GLU A O 1
ATOM 1035 N N . PRO A 1 130 ? -14.132 -5.356 20.562 1.00 91.62 130 PRO A N 1
ATOM 1036 C CA . PRO A 1 130 ? -14.426 -6.538 19.756 1.00 91.62 130 PRO A CA 1
ATOM 1037 C C . PRO A 1 130 ? -14.491 -6.241 18.257 1.00 91.62 130 PRO A C 1
ATOM 1039 O O . PRO A 1 130 ? -13.897 -6.965 17.465 1.00 91.62 130 PRO A O 1
ATOM 1042 N N . GLU A 1 131 ? -15.156 -5.156 17.867 1.00 91.75 131 GLU A N 1
ATOM 1043 C CA . GLU A 1 131 ? -15.296 -4.765 16.465 1.00 91.75 131 GLU A CA 1
ATOM 1044 C C . GLU A 1 131 ? -13.949 -4.394 15.838 1.00 91.75 131 GLU A C 1
ATOM 1046 O O . GLU A 1 131 ? -13.584 -4.951 14.800 1.00 91.75 131 GLU A O 1
ATOM 1051 N N . LYS A 1 132 ? -13.153 -3.551 16.517 1.00 94.12 132 LYS A N 1
ATOM 1052 C CA . LYS A 1 132 ? -11.781 -3.223 16.096 1.00 94.12 132 LYS A CA 1
ATOM 1053 C C . LYS A 1 132 ? -10.966 -4.497 15.857 1.00 94.12 132 LYS A C 1
ATOM 1055 O O . LYS A 1 132 ? -10.306 -4.631 14.829 1.00 94.12 132 LYS A O 1
ATOM 1060 N N . ARG A 1 133 ? -11.002 -5.442 16.803 1.00 94.31 133 ARG A N 1
ATOM 1061 C CA . ARG A 1 133 ? -10.240 -6.700 16.718 1.00 94.31 133 ARG A CA 1
ATOM 1062 C C . ARG A 1 133 ? -10.676 -7.560 15.540 1.00 94.31 133 ARG A C 1
ATOM 1064 O O . ARG A 1 133 ? -9.809 -8.096 14.854 1.00 94.31 133 ARG A O 1
ATOM 1071 N N . THR A 1 134 ? -11.979 -7.670 15.293 1.00 94.50 134 THR A N 1
ATOM 1072 C CA . THR A 1 134 ? -12.514 -8.414 14.147 1.00 94.50 134 THR A CA 1
ATOM 1073 C C . THR A 1 134 ? -12.032 -7.817 12.830 1.00 94.50 134 THR A C 1
ATOM 1075 O O . THR A 1 134 ? -11.493 -8.548 12.002 1.00 94.50 134 THR A O 1
ATOM 1078 N N . ILE A 1 135 ? -12.147 -6.496 12.662 1.00 94.38 135 ILE A N 1
ATOM 1079 C CA . ILE A 1 135 ? -11.715 -5.809 11.436 1.00 94.38 135 ILE A CA 1
ATOM 1080 C C . ILE A 1 135 ? -10.213 -6.003 11.217 1.00 94.38 135 ILE A C 1
ATOM 1082 O O . ILE A 1 135 ? -9.790 -6.424 10.143 1.00 94.38 135 ILE A O 1
ATOM 1086 N N . VAL A 1 136 ? -9.394 -5.761 12.245 1.00 95.81 136 VAL A N 1
ATOM 1087 C CA . VAL A 1 136 ? -7.937 -5.940 12.147 1.00 95.81 136 VAL A CA 1
ATOM 1088 C C . VAL A 1 136 ? -7.577 -7.385 11.796 1.00 95.81 136 VAL A C 1
ATOM 1090 O O . VAL A 1 136 ? -6.684 -7.605 10.980 1.00 95.81 136 VAL A O 1
ATOM 1093 N N . ALA A 1 137 ? -8.256 -8.377 12.378 1.00 95.25 137 ALA A N 1
ATOM 1094 C CA . ALA A 1 137 ? -8.007 -9.785 12.079 1.00 95.25 137 ALA A CA 1
ATOM 1095 C C . ALA A 1 137 ? -8.358 -10.142 10.625 1.00 95.25 137 ALA A C 1
ATOM 1097 O O . ALA A 1 137 ? -7.558 -10.794 9.957 1.00 95.25 137 ALA A O 1
ATOM 1098 N N . GLN A 1 138 ? -9.506 -9.677 10.123 1.00 94.44 138 GLN A N 1
ATOM 1099 C CA . GLN A 1 138 ? -9.919 -9.882 8.730 1.00 94.44 138 GLN A CA 1
ATOM 1100 C C . GLN A 1 138 ? -8.921 -9.256 7.753 1.00 94.44 138 GLN A C 1
ATOM 1102 O O . GLN A 1 138 ? -8.439 -9.928 6.841 1.00 94.44 138 GLN A O 1
ATOM 1107 N N . LEU A 1 139 ? -8.540 -7.996 7.992 1.00 95.19 139 LEU A N 1
ATOM 1108 C CA . LEU A 1 139 ? -7.576 -7.292 7.148 1.00 95.19 139 LEU A CA 1
ATOM 1109 C C . 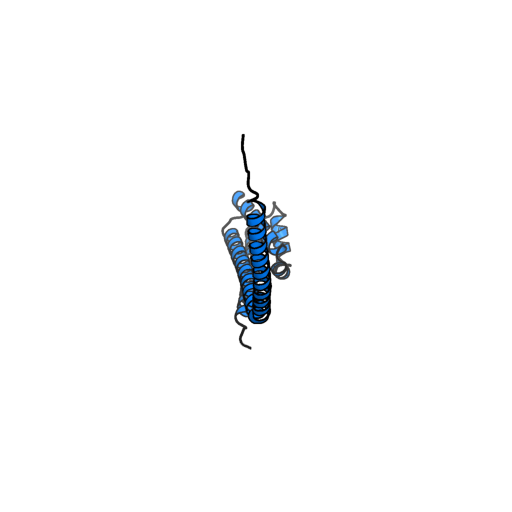LEU A 1 139 ? -6.202 -7.971 7.158 1.00 95.19 139 LEU A C 1
ATOM 1111 O O . LEU A 1 139 ? -5.592 -8.125 6.102 1.00 95.19 139 LEU A O 1
ATOM 1115 N N . ARG A 1 140 ? -5.723 -8.419 8.327 1.00 95.00 140 ARG A N 1
ATOM 1116 C CA . ARG A 1 140 ? -4.457 -9.161 8.441 1.00 95.00 140 ARG A CA 1
ATOM 1117 C C . ARG A 1 140 ? -4.492 -10.476 7.674 1.00 95.00 140 ARG A C 1
ATOM 1119 O O . ARG A 1 140 ? -3.507 -10.812 7.024 1.00 95.00 140 ARG A O 1
ATOM 1126 N N . GLU A 1 141 ? -5.596 -11.214 7.737 1.00 93.69 141 GLU A N 1
ATOM 1127 C CA . GLU A 1 141 ? -5.700 -12.492 7.033 1.00 93.69 141 GLU A CA 1
ATOM 1128 C C . GLU A 1 141 ? -5.739 -12.299 5.515 1.00 93.69 141 GLU A C 1
ATOM 1130 O O . GLU A 1 141 ? -5.015 -12.985 4.795 1.00 93.69 141 GLU A O 1
ATOM 1135 N N . LYS A 1 142 ? -6.491 -11.311 5.019 1.00 92.88 142 LYS A N 1
ATOM 1136 C CA . LYS A 1 142 ? -6.475 -10.946 3.594 1.00 92.88 142 LYS A CA 1
ATOM 1137 C C . LYS A 1 142 ? -5.095 -10.491 3.129 1.00 92.88 142 LYS A C 1
ATOM 1139 O O . LYS A 1 142 ? -4.633 -10.912 2.071 1.00 92.88 142 LYS A O 1
ATOM 1144 N N . LEU A 1 143 ? -4.405 -9.689 3.940 1.00 93.38 143 LEU A N 1
ATOM 1145 C CA . LEU A 1 143 ? -3.034 -9.277 3.652 1.00 93.38 143 LEU A CA 1
ATOM 1146 C C . LEU A 1 143 ? -2.087 -10.487 3.586 1.00 93.38 143 LEU A C 1
ATOM 1148 O O . LEU A 1 143 ? -1.278 -10.577 2.669 1.00 93.38 143 LEU A O 1
ATOM 1152 N N . ARG A 1 144 ? -2.224 -11.451 4.505 1.00 91.06 144 ARG A N 1
ATOM 1153 C CA . ARG A 1 144 ? -1.430 -12.688 4.514 1.00 91.06 144 ARG A CA 1
ATOM 1154 C C . ARG A 1 144 ? -1.663 -13.532 3.259 1.00 91.06 144 ARG A C 1
ATOM 1156 O O . ARG A 1 144 ? -0.705 -14.050 2.693 1.00 91.06 144 ARG A O 1
ATOM 1163 N N . GLN A 1 145 ? -2.913 -13.652 2.812 1.00 91.25 145 GLN A N 1
ATOM 1164 C CA . GLN A 1 145 ? -3.261 -14.362 1.574 1.00 91.25 145 GLN A CA 1
ATOM 1165 C C . GLN A 1 145 ? -2.622 -13.696 0.348 1.00 91.25 145 GLN A C 1
ATOM 1167 O O . GLN A 1 145 ? -2.018 -14.375 -0.480 1.00 91.25 145 GLN A O 1
ATOM 1172 N N . LEU A 1 146 ? -2.675 -12.364 0.282 1.00 89.81 146 LEU A N 1
ATOM 1173 C CA . LEU A 1 146 ? -2.019 -11.574 -0.761 1.00 89.81 146 LEU A CA 1
ATOM 1174 C C . LEU A 1 146 ? -0.493 -11.709 -0.749 1.00 89.81 146 LEU A C 1
ATOM 1176 O O . LEU A 1 146 ? 0.126 -11.818 -1.807 1.00 89.81 146 LEU A O 1
ATOM 1180 N N . GLU A 1 147 ? 0.127 -11.698 0.434 1.00 87.12 147 GLU A N 1
ATOM 1181 C CA . GLU A 1 147 ? 1.566 -11.926 0.579 1.00 87.12 147 GLU A CA 1
ATOM 1182 C C . GLU A 1 147 ? 1.945 -13.311 0.027 1.00 87.12 147 GLU A C 1
ATOM 1184 O O . GLU A 1 147 ? 2.879 -13.402 -0.770 1.00 87.12 147 GLU A O 1
ATOM 1189 N N . MET A 1 148 ? 1.188 -14.365 0.359 1.00 83.81 148 MET A N 1
ATOM 1190 C CA . MET A 1 148 ? 1.421 -15.727 -0.148 1.00 83.81 148 MET A CA 1
ATOM 1191 C C . MET A 1 148 ? 1.308 -15.814 -1.677 1.00 83.81 148 MET A C 1
ATOM 1193 O O . MET A 1 148 ? 2.228 -16.307 -2.326 1.00 83.81 148 MET A O 1
ATOM 1197 N N . GLU A 1 149 ? 0.258 -15.251 -2.278 1.00 81.38 149 GLU A N 1
ATOM 1198 C CA . GLU A 1 149 ? 0.102 -15.228 -3.743 1.00 81.38 149 GLU A CA 1
ATOM 1199 C C . GLU A 1 149 ? 1.222 -14.417 -4.431 1.00 81.38 149 GLU A C 1
ATOM 1201 O O . GLU A 1 149 ? 1.749 -14.776 -5.495 1.00 81.38 149 GLU A O 1
ATOM 1206 N N . SER A 1 150 ? 1.646 -13.314 -3.809 1.00 72.62 150 SER A N 1
ATOM 1207 C CA . SER A 1 150 ? 2.751 -12.503 -4.321 1.00 72.62 150 SER A CA 1
ATOM 1208 C C . SER A 1 150 ? 4.088 -13.254 -4.297 1.00 72.62 150 SER A C 1
ATOM 1210 O O . SER A 1 150 ? 4.912 -13.046 -5.194 1.00 72.62 150 SER A O 1
ATOM 1212 N N . ILE A 1 151 ? 4.281 -14.147 -3.317 1.00 66.38 151 ILE A N 1
ATOM 1213 C CA . ILE A 1 151 ? 5.456 -15.013 -3.188 1.00 66.38 151 ILE A CA 1
ATOM 1214 C C . ILE A 1 151 ? 5.406 -16.130 -4.233 1.00 66.38 151 ILE A C 1
ATOM 1216 O O . ILE A 1 151 ? 6.398 -16.318 -4.940 1.00 66.38 151 ILE A O 1
ATOM 1220 N N . ASP A 1 152 ? 4.265 -16.795 -4.413 1.00 60.34 152 ASP A N 1
ATOM 1221 C CA . ASP A 1 152 ? 4.104 -17.876 -5.397 1.00 60.34 152 ASP A CA 1
ATOM 1222 C C . ASP A 1 152 ? 4.326 -17.382 -6.833 1.00 60.34 152 ASP A C 1
ATOM 1224 O O . ASP A 1 152 ? 5.035 -18.013 -7.617 1.00 60.34 152 ASP A O 1
ATOM 1228 N N . SER A 1 153 ? 3.859 -16.172 -7.151 1.00 57.47 153 SER A N 1
ATOM 1229 C CA . SER A 1 153 ? 4.155 -15.513 -8.433 1.00 57.47 153 SER A CA 1
ATOM 1230 C C . SER A 1 153 ? 5.612 -15.032 -8.588 1.00 57.47 153 SER A C 1
ATOM 1232 O O . SER A 1 153 ? 5.984 -14.548 -9.653 1.00 57.47 153 SER A O 1
ATOM 1234 N N . SER A 1 154 ? 6.455 -15.100 -7.546 1.00 51.72 154 SER A N 1
ATOM 1235 C CA . SER A 1 154 ? 7.925 -14.885 -7.638 1.00 51.72 154 SER A CA 1
ATOM 1236 C C . SER A 1 154 ? 8.693 -16.169 -7.848 1.00 51.72 154 SER A C 1
ATOM 1238 O O . SER A 1 154 ? 9.780 -16.128 -8.408 1.00 51.72 154 SER A O 1
ATOM 1240 N N . SER A 1 155 ? 8.160 -17.268 -7.323 1.00 51.12 155 SER A N 1
ATOM 1241 C CA . SER A 1 155 ? 8.849 -18.553 -7.255 1.00 51.12 155 SER A CA 1
ATOM 1242 C C . SER A 1 155 ? 8.636 -19.394 -8.519 1.00 51.12 155 SER A C 1
ATOM 1244 O O . SER A 1 155 ? 9.272 -20.429 -8.675 1.00 51.12 155 SER A O 1
ATOM 1246 N N . GLY A 1 156 ? 7.764 -18.946 -9.429 1.00 43.66 156 GLY A N 1
ATOM 1247 C CA . GLY A 1 156 ? 7.481 -19.580 -10.716 1.00 43.66 156 GLY A CA 1
ATOM 1248 C C . GLY A 1 156 ? 8.146 -18.884 -11.906 1.00 43.66 156 GLY A C 1
ATOM 1249 O O . GLY A 1 156 ? 7.448 -18.348 -12.760 1.00 43.66 156 GLY A O 1
ATOM 1250 N N . GLU A 1 157 ? 9.476 -18.916 -11.984 1.00 42.72 157 GLU A N 1
ATOM 1251 C CA . GLU A 1 157 ? 10.212 -18.793 -13.254 1.00 42.72 157 GLU A CA 1
ATOM 1252 C C . GLU A 1 157 ? 11.219 -19.951 -13.373 1.00 42.72 157 GLU A C 1
ATOM 1254 O O . GLU A 1 157 ? 12.424 -19.747 -13.334 1.00 42.72 157 GLU A O 1
ATOM 1259 N N . GLU A 1 158 ? 10.704 -21.174 -13.532 1.00 42.47 158 GLU A N 1
ATOM 1260 C CA . GLU A 1 158 ? 11.296 -22.204 -14.398 1.00 42.47 158 GLU A CA 1
ATOM 1261 C C . GLU A 1 158 ? 10.154 -22.995 -15.060 1.00 42.47 158 GLU A C 1
ATOM 1263 O O . GLU A 1 158 ? 9.627 -23.952 -14.487 1.00 42.47 158 GLU A O 1
ATOM 1268 N N . GLN A 1 159 ? 9.735 -22.530 -16.245 1.00 31.08 159 GLN A N 1
ATOM 1269 C CA . GLN A 1 159 ? 9.313 -23.336 -17.404 1.00 31.08 159 GLN A CA 1
ATOM 1270 C C . GLN A 1 159 ? 9.053 -22.445 -18.624 1.00 31.08 159 GLN A C 1
ATOM 1272 O O . GLN A 1 159 ? 8.296 -21.457 -18.495 1.00 31.08 159 GLN A O 1
#